Protein AF-A0A1B7KZ64-F1 (afdb_monomer_lite)

Organism: NCBI:txid1691903

Foldseek 3Di:
DDDDDDDDDDPPPPPPPPPPPPPDDPLVVLLVCLLQLNLVSLQCVLVCLVPDDPVSLVSSLVSLLLSLLVHVVSSLVSQVSLVVVCVVVHDDPRSVCRHLLNSLLDFDDQQAAFPVQRVVSLVSSLVSLVVVPPSSVVSNVNNVVNVVVQVVCVVVVNGHGHDDHDDND

Sequence (169 aa):
MRRFYIATVALLFSFGCNAMATVTLNIDSVISGVNKGDPKSLKDVPLLIDKISIEKSNDLRNVLAHSLIISTPETLDALNLIDKDISEKGHSFLRDKFGTDSICSYVIDSNEYDRESFLKFYSKARLNLEKTGEKGKPCLDLMDSSVEEIIYEEKQGKMKWGVEKYAFD

pLDDT: mean 88.53, std 17.02, range [39.41, 98.25]

Radius of gyration: 24.32 Å; chains: 1; bounding box: 78×28×84 Å

Structure (mmCIF, N/CA/C/O backbone):
data_AF-A0A1B7KZ64-F1
#
_entry.id   AF-A0A1B7KZ64-F1
#
loop_
_atom_site.group_PDB
_atom_site.id
_atom_site.type_symbol
_atom_site.label_atom_id
_atom_site.label_alt_id
_atom_site.label_comp_id
_atom_site.label_asym_id
_atom_site.label_entity_id
_atom_site.label_seq_id
_atom_site.pdbx_PDB_ins_code
_atom_site.Cartn_x
_atom_site.Cartn_y
_atom_site.Cartn_z
_atom_site.occupancy
_atom_site.B_iso_or_equiv
_atom_site.auth_seq_id
_atom_site.auth_comp_id
_atom_site.auth_asym_id
_atom_site.auth_atom_id
_atom_site.pdbx_PDB_model_num
ATOM 1 N N . MET A 1 1 ? 58.113 6.453 -65.492 1.00 46.16 1 MET A N 1
ATOM 2 C CA . MET A 1 1 ? 56.891 5.625 -65.379 1.00 46.16 1 MET A CA 1
ATOM 3 C C . MET A 1 1 ? 57.027 4.673 -64.199 1.00 46.16 1 MET A C 1
ATOM 5 O O . MET A 1 1 ? 57.832 3.757 -64.274 1.00 46.16 1 MET A O 1
ATOM 9 N N . ARG A 1 2 ? 56.276 4.890 -63.114 1.00 39.41 2 ARG A N 1
ATOM 10 C CA . ARG A 1 2 ? 55.957 3.865 -62.105 1.00 39.41 2 ARG A CA 1
ATOM 11 C C . ARG A 1 2 ? 54.741 4.355 -61.316 1.00 39.41 2 ARG A C 1
ATOM 13 O O . ARG A 1 2 ? 54.836 5.326 -60.578 1.00 39.41 2 ARG A O 1
ATOM 20 N N . ARG A 1 3 ? 53.585 3.742 -61.578 1.00 41.34 3 ARG A N 1
ATOM 21 C CA . ARG A 1 3 ? 52.333 3.954 -60.844 1.00 41.34 3 ARG A CA 1
ATOM 22 C C . ARG A 1 3 ? 52.347 3.019 -59.635 1.00 41.34 3 ARG A C 1
ATOM 24 O O . ARG A 1 3 ? 52.528 1.822 -59.827 1.00 41.34 3 ARG A O 1
ATOM 31 N N . PHE A 1 4 ? 52.132 3.547 -58.436 1.00 41.66 4 PHE A N 1
ATOM 32 C CA . PHE A 1 4 ? 51.753 2.752 -57.269 1.00 41.66 4 PHE A CA 1
ATOM 33 C C . PHE A 1 4 ? 50.373 3.226 -56.819 1.00 41.66 4 PHE A C 1
ATOM 35 O O . PHE A 1 4 ? 50.196 4.376 -56.425 1.00 41.66 4 PHE A O 1
ATOM 42 N N . TYR A 1 5 ? 49.389 2.343 -56.980 1.00 45.47 5 TYR A N 1
ATOM 43 C CA . TYR A 1 5 ? 48.024 2.515 -56.502 1.00 45.47 5 TYR A CA 1
ATOM 44 C C . TYR A 1 5 ? 48.006 2.237 -54.997 1.00 45.47 5 TYR A C 1
ATOM 46 O O . TYR A 1 5 ? 48.364 1.139 -54.576 1.00 45.47 5 TYR A O 1
ATOM 54 N N . ILE A 1 6 ? 47.594 3.217 -54.194 1.00 47.78 6 ILE A N 1
ATOM 55 C CA . ILE A 1 6 ? 47.275 3.007 -52.780 1.00 47.78 6 ILE A CA 1
ATOM 56 C C . ILE A 1 6 ? 45.779 2.700 -52.717 1.00 47.78 6 ILE A C 1
ATOM 58 O O . ILE A 1 6 ? 44.952 3.546 -53.046 1.00 47.78 6 ILE A O 1
ATOM 62 N N . ALA A 1 7 ? 45.452 1.459 -52.361 1.00 45.41 7 ALA A N 1
ATOM 63 C CA . ALA A 1 7 ? 44.088 1.005 -52.145 1.00 45.41 7 ALA A CA 1
ATOM 64 C C . ALA A 1 7 ? 43.546 1.602 -50.838 1.00 45.41 7 ALA A C 1
ATOM 66 O O . ALA A 1 7 ? 44.068 1.341 -49.755 1.00 45.41 7 ALA A O 1
ATOM 67 N N . THR A 1 8 ? 42.496 2.409 -50.941 1.00 47.81 8 THR A N 1
ATOM 68 C CA . THR A 1 8 ? 41.703 2.900 -49.814 1.00 47.81 8 THR A CA 1
ATOM 69 C C . THR A 1 8 ? 40.813 1.771 -49.293 1.00 47.81 8 THR A C 1
ATOM 71 O O . THR A 1 8 ? 39.845 1.378 -49.939 1.00 47.81 8 THR A O 1
ATOM 74 N N . VAL A 1 9 ? 41.139 1.238 -48.115 1.00 45.81 9 VAL A N 1
ATOM 75 C CA . VAL A 1 9 ? 40.267 0.322 -47.368 1.00 45.81 9 VAL A CA 1
ATOM 76 C C . VAL A 1 9 ? 39.217 1.162 -46.642 1.00 45.81 9 VAL A C 1
ATOM 78 O O . VAL A 1 9 ? 39.527 1.862 -45.681 1.00 45.81 9 VAL A O 1
ATOM 81 N N . ALA A 1 10 ? 37.974 1.122 -47.121 1.00 48.00 10 ALA A N 1
ATOM 82 C CA . ALA A 1 10 ? 36.837 1.715 -46.429 1.00 48.00 10 ALA A CA 1
ATOM 83 C C . ALA A 1 10 ? 36.388 0.780 -45.293 1.00 48.00 10 ALA A C 1
ATOM 85 O O . ALA A 1 10 ? 35.830 -0.289 -45.536 1.00 48.00 10 ALA A O 1
ATOM 86 N N . LEU A 1 11 ? 36.645 1.181 -44.046 1.00 45.78 11 LEU A N 1
ATOM 87 C CA . LEU A 1 11 ? 36.065 0.561 -42.854 1.00 45.78 11 LEU A CA 1
ATOM 88 C C . LEU A 1 11 ? 34.582 0.943 -42.772 1.00 45.78 11 LEU A C 1
ATOM 90 O O . LEU A 1 11 ? 34.230 2.040 -42.340 1.00 45.78 11 LEU A O 1
ATOM 94 N N . LEU A 1 12 ? 33.709 0.033 -43.200 1.00 44.88 12 LEU A N 1
ATOM 95 C CA . LEU A 1 12 ? 32.275 0.109 -42.938 1.00 44.88 12 LEU A CA 1
ATOM 96 C C . LEU A 1 12 ? 32.033 -0.223 -41.460 1.00 44.88 12 LEU A C 1
ATOM 98 O O . LEU A 1 12 ? 31.895 -1.385 -41.086 1.00 44.88 12 LEU A O 1
ATOM 102 N N . PHE A 1 13 ? 31.990 0.804 -40.611 1.00 47.50 13 PHE A N 1
ATOM 103 C CA . PHE A 1 13 ? 31.400 0.686 -39.280 1.00 47.50 13 PHE A CA 1
ATOM 104 C C . PHE A 1 13 ? 29.885 0.539 -39.440 1.00 47.50 13 PHE A C 1
ATOM 106 O O . PHE A 1 13 ? 29.151 1.518 -39.569 1.00 47.50 13 PHE A O 1
ATOM 113 N N . SER A 1 14 ? 29.408 -0.702 -39.458 1.00 44.12 14 SER A N 1
ATOM 114 C CA . SER A 1 14 ? 27.995 -1.005 -39.279 1.00 44.12 14 SER A CA 1
ATOM 115 C C . SER A 1 14 ? 27.603 -0.654 -37.843 1.00 44.12 14 SER A C 1
ATOM 117 O O . SER A 1 14 ? 27.819 -1.442 -36.922 1.00 44.12 14 SER A O 1
ATOM 119 N N . PHE A 1 15 ? 27.037 0.537 -37.645 1.00 46.38 15 PHE A N 1
ATOM 120 C CA . PHE A 1 15 ? 26.254 0.847 -36.453 1.00 46.38 15 PHE A CA 1
ATOM 121 C C . PHE A 1 15 ? 25.022 -0.061 -36.462 1.00 46.38 15 PHE A C 1
ATOM 123 O O . PHE A 1 15 ? 24.005 0.244 -37.083 1.00 46.38 15 PHE A O 1
ATOM 130 N N . GLY A 1 16 ? 25.133 -1.214 -35.805 1.00 45.75 16 GLY A N 1
ATOM 131 C CA . GLY A 1 16 ? 23.978 -2.015 -35.433 1.00 45.75 16 GLY A CA 1
ATOM 132 C C . GLY A 1 16 ? 23.129 -1.192 -34.473 1.00 45.75 16 GLY A C 1
ATOM 133 O O . GLY A 1 16 ? 23.438 -1.099 -33.287 1.00 45.75 16 GLY A O 1
ATOM 134 N N . CYS A 1 17 ? 22.089 -0.547 -34.996 1.00 44.41 17 CYS A N 1
ATOM 135 C CA . CYS A 1 17 ? 21.044 0.053 -34.187 1.00 44.41 17 CYS A CA 1
ATOM 136 C C . CYS A 1 17 ? 20.286 -1.102 -33.522 1.00 44.41 17 CYS A C 1
ATOM 138 O O . CYS A 1 17 ? 19.389 -1.694 -34.120 1.00 44.41 17 CYS A O 1
ATOM 140 N N . ASN A 1 18 ? 20.698 -1.480 -32.310 1.00 46.19 18 ASN A N 1
ATOM 141 C CA . ASN A 1 18 ? 19.879 -2.323 -31.452 1.00 46.19 18 ASN A CA 1
ATOM 142 C C . ASN A 1 18 ? 18.648 -1.494 -31.090 1.00 46.19 18 ASN A C 1
ATOM 144 O O . ASN A 1 18 ? 18.696 -0.666 -30.182 1.00 46.19 18 ASN A O 1
ATOM 148 N N . ALA A 1 19 ? 17.558 -1.682 -31.832 1.00 46.53 19 ALA A N 1
ATOM 149 C CA . ALA A 1 19 ? 16.252 -1.220 -31.406 1.00 46.53 19 ALA A CA 1
ATOM 150 C C . ALA A 1 19 ? 15.981 -1.859 -30.036 1.00 46.53 19 ALA A C 1
ATOM 152 O O . ALA A 1 19 ? 15.754 -3.066 -29.946 1.00 46.53 19 ALA A O 1
ATOM 153 N N . MET A 1 20 ? 16.065 -1.072 -28.959 1.00 48.97 20 MET A N 1
ATOM 154 C CA . MET A 1 20 ? 15.513 -1.486 -27.674 1.00 48.97 20 MET A CA 1
ATOM 155 C C . MET A 1 20 ? 14.035 -1.749 -27.920 1.00 48.97 20 MET A C 1
ATOM 157 O O . MET A 1 20 ? 13.284 -0.823 -28.225 1.00 48.97 20 MET A O 1
ATOM 161 N N . ALA A 1 21 ? 13.623 -3.011 -27.832 1.00 47.06 21 ALA A N 1
ATOM 162 C CA . ALA A 1 21 ? 12.215 -3.345 -27.785 1.00 47.06 21 ALA A CA 1
ATOM 163 C C . ALA A 1 21 ? 11.608 -2.583 -26.601 1.00 47.06 21 ALA A C 1
ATOM 165 O O . ALA A 1 21 ? 11.914 -2.863 -25.442 1.00 47.06 21 ALA A O 1
ATOM 166 N N . THR A 1 22 ? 10.791 -1.576 -26.890 1.00 54.16 22 THR A N 1
ATOM 167 C CA . THR A 1 22 ? 9.979 -0.900 -25.884 1.00 54.16 22 THR A CA 1
ATOM 168 C C . THR A 1 22 ? 8.975 -1.915 -25.362 1.00 54.16 22 THR A C 1
ATOM 170 O O . THR A 1 22 ? 7.987 -2.222 -26.033 1.00 54.16 22 THR A O 1
ATOM 173 N N . VAL A 1 23 ? 9.250 -2.482 -24.186 1.00 59.53 23 VAL A N 1
ATOM 174 C CA . VAL A 1 23 ? 8.297 -3.336 -23.475 1.00 59.53 23 VAL A CA 1
ATOM 175 C C . VAL A 1 23 ? 7.079 -2.472 -23.168 1.00 59.53 23 VAL A C 1
ATOM 177 O O . VAL A 1 23 ? 7.138 -1.565 -22.343 1.00 59.53 23 VAL A O 1
ATOM 180 N N . THR A 1 24 ? 5.987 -2.711 -23.891 1.00 77.75 24 THR A N 1
ATOM 181 C CA . THR A 1 24 ? 4.711 -2.054 -23.610 1.00 77.75 24 THR A CA 1
ATOM 182 C C . THR A 1 24 ? 4.035 -2.859 -22.514 1.00 77.75 24 THR A C 1
ATOM 184 O O . THR A 1 24 ? 3.632 -4.000 -22.739 1.00 77.75 24 THR A O 1
ATOM 187 N N . LEU A 1 25 ? 3.972 -2.295 -21.311 1.00 86.31 25 LEU A N 1
ATOM 188 C CA . LEU A 1 25 ? 3.297 -2.927 -20.186 1.00 86.31 25 LEU A CA 1
ATOM 189 C C . LEU A 1 25 ? 1.782 -2.850 -20.385 1.00 86.31 25 LEU A C 1
ATOM 191 O O . LEU A 1 25 ? 1.237 -1.794 -20.706 1.00 86.31 25 LEU A O 1
ATOM 195 N N . ASN A 1 26 ? 1.096 -3.969 -20.164 1.00 93.31 26 ASN A N 1
ATOM 196 C CA . ASN A 1 26 ? -0.355 -3.966 -20.045 1.00 93.31 26 ASN A CA 1
ATOM 197 C C . ASN A 1 26 ? -0.717 -3.479 -18.633 1.00 93.31 26 ASN A C 1
ATOM 199 O O . ASN A 1 26 ? -0.559 -4.223 -17.666 1.00 93.31 26 ASN A O 1
ATOM 203 N N . ILE A 1 27 ? -1.186 -2.234 -18.530 1.00 94.31 27 ILE A N 1
ATOM 204 C CA . ILE A 1 27 ? -1.479 -1.569 -17.251 1.00 94.31 27 ILE A CA 1
ATOM 205 C C . ILE A 1 27 ? -2.513 -2.352 -16.432 1.00 94.31 27 ILE A C 1
ATOM 207 O O . ILE A 1 27 ? -2.318 -2.526 -15.233 1.00 94.31 27 ILE A O 1
ATOM 211 N N . ASP A 1 28 ? -3.563 -2.887 -17.061 1.00 95.75 28 ASP A N 1
ATOM 212 C CA . ASP A 1 28 ? -4.590 -3.665 -16.356 1.00 95.75 28 ASP A CA 1
ATOM 213 C C . ASP A 1 28 ? -4.016 -4.962 -15.774 1.00 95.75 28 ASP A C 1
ATOM 215 O O . ASP A 1 28 ? -4.347 -5.357 -14.655 1.00 95.75 28 ASP A O 1
ATOM 219 N N . SER A 1 29 ? -3.101 -5.604 -16.506 1.00 96.44 29 SER A N 1
ATOM 220 C CA . SER A 1 29 ? -2.384 -6.775 -16.002 1.00 96.44 29 SER A CA 1
ATOM 221 C C . SER A 1 29 ? -1.478 -6.425 -14.825 1.00 96.44 29 SER A C 1
ATOM 223 O O . SER A 1 29 ? -1.406 -7.212 -13.884 1.00 96.44 29 SER A O 1
ATOM 225 N N . VAL A 1 30 ? -0.796 -5.274 -14.866 1.00 97.12 30 VAL A N 1
ATOM 226 C CA . VAL A 1 30 ? 0.059 -4.823 -13.757 1.00 97.12 30 VAL A CA 1
ATOM 227 C C . VAL A 1 30 ? -0.792 -4.520 -12.526 1.00 97.12 30 VAL A C 1
ATOM 229 O O . VAL A 1 30 ? -0.496 -5.047 -11.462 1.00 97.12 30 VAL A O 1
ATOM 232 N N . ILE A 1 31 ? -1.888 -3.766 -12.664 1.00 97.38 31 ILE A N 1
ATOM 233 C CA . ILE A 1 31 ? -2.815 -3.468 -11.556 1.00 97.38 31 ILE A CA 1
ATOM 234 C C . ILE A 1 31 ? -3.358 -4.766 -10.946 1.00 97.38 31 ILE A C 1
ATOM 236 O O . ILE A 1 31 ? -3.301 -4.948 -9.731 1.00 97.38 31 ILE A O 1
ATOM 240 N N . SER A 1 32 ? -3.825 -5.706 -11.775 1.00 97.06 32 SER A N 1
ATOM 241 C CA . SER A 1 32 ? -4.320 -6.999 -11.285 1.00 97.06 32 SER A CA 1
ATOM 242 C C . SER A 1 32 ? -3.236 -7.810 -10.569 1.00 97.06 32 SER A C 1
ATOM 244 O O . SER A 1 32 ? -3.527 -8.478 -9.578 1.00 97.06 32 SER A O 1
ATOM 246 N N . GLY A 1 33 ? -1.995 -7.762 -11.058 1.00 97.69 33 GLY A N 1
ATOM 247 C CA . GLY A 1 33 ? -0.859 -8.434 -10.437 1.00 97.69 33 GLY A CA 1
ATOM 248 C C . GLY A 1 33 ? -0.458 -7.805 -9.104 1.00 97.69 33 GLY A C 1
ATOM 249 O O . GLY A 1 33 ? -0.284 -8.529 -8.128 1.00 97.69 33 GLY A O 1
ATOM 250 N N . VAL A 1 34 ? -0.395 -6.473 -9.023 1.00 97.69 34 VAL A N 1
ATOM 251 C CA . VAL A 1 34 ? -0.126 -5.739 -7.774 1.00 97.69 34 VAL A CA 1
ATOM 252 C C . VAL A 1 34 ? -1.196 -6.047 -6.727 1.00 97.69 34 VAL A C 1
ATOM 254 O O . VAL A 1 34 ? -0.853 -6.357 -5.590 1.00 97.69 34 VAL A O 1
ATOM 257 N N . ASN A 1 35 ? -2.473 -6.087 -7.123 1.00 96.31 35 ASN A N 1
ATOM 258 C CA . ASN A 1 35 ? -3.568 -6.458 -6.222 1.00 96.31 35 ASN A CA 1
ATOM 259 C C . ASN A 1 35 ? -3.444 -7.882 -5.657 1.00 96.31 35 ASN A C 1
ATOM 261 O O . ASN A 1 35 ? -4.025 -8.182 -4.626 1.00 96.31 35 ASN A O 1
ATOM 265 N N . LYS A 1 36 ? -2.706 -8.765 -6.336 1.00 96.62 36 LYS A N 1
ATOM 266 C CA . LYS A 1 36 ? -2.422 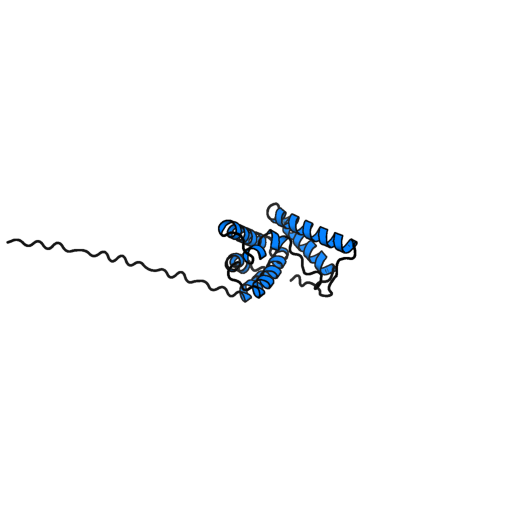-10.142 -5.898 1.00 96.62 36 LYS A CA 1
ATOM 267 C C . LYS A 1 36 ? -1.052 -10.283 -5.235 1.00 96.62 36 LYS A C 1
ATOM 269 O O . LYS A 1 36 ? -0.643 -11.400 -4.928 1.00 96.62 36 LYS A O 1
ATOM 274 N N . GLY A 1 37 ? -0.317 -9.182 -5.071 1.00 96.06 37 GLY A N 1
ATOM 275 C CA . GLY A 1 37 ? 1.022 -9.200 -4.496 1.00 96.06 37 GLY A CA 1
ATOM 276 C C . GLY A 1 37 ? 2.084 -9.821 -5.408 1.00 96.06 37 GLY A C 1
ATOM 277 O O . GLY A 1 37 ? 3.112 -10.286 -4.928 1.00 96.06 37 GLY A O 1
ATOM 278 N N . ASP A 1 38 ? 1.861 -9.867 -6.726 1.00 97.69 38 ASP A N 1
ATOM 279 C CA . ASP A 1 38 ? 2.813 -10.472 -7.662 1.00 97.69 38 ASP A CA 1
ATOM 280 C C . ASP A 1 38 ? 4.142 -9.683 -7.689 1.00 97.69 38 ASP A C 1
ATOM 282 O O . ASP A 1 38 ? 4.163 -8.523 -8.124 1.00 97.69 38 ASP A O 1
ATOM 286 N N . PRO A 1 39 ? 5.283 -10.295 -7.305 1.00 96.81 39 PRO A N 1
ATOM 287 C CA . PRO A 1 39 ? 6.561 -9.588 -7.215 1.00 96.81 39 PRO A CA 1
ATOM 288 C C . PRO A 1 39 ? 7.055 -9.022 -8.547 1.00 96.81 39 PRO A C 1
ATOM 290 O O . PRO A 1 39 ? 7.839 -8.073 -8.564 1.00 96.81 39 PRO A O 1
ATOM 293 N N . LYS A 1 40 ? 6.649 -9.615 -9.677 1.00 96.44 40 LYS A N 1
ATOM 294 C CA . LYS A 1 40 ? 7.019 -9.107 -11.000 1.00 96.44 40 LYS A CA 1
ATOM 295 C C . LYS A 1 40 ? 6.236 -7.836 -11.321 1.00 96.44 40 LYS A C 1
ATOM 297 O O . LYS A 1 40 ? 6.845 -6.839 -11.689 1.00 96.44 40 LYS A O 1
ATOM 302 N N . SER A 1 41 ? 4.928 -7.851 -11.099 1.00 97.81 41 SER A N 1
ATOM 303 C CA . SER A 1 41 ? 4.057 -6.693 -11.309 1.00 97.81 41 SER A CA 1
ATOM 304 C C . SER A 1 41 ? 4.437 -5.522 -10.399 1.00 97.81 41 SER A C 1
ATOM 306 O O . SER A 1 41 ? 4.472 -4.387 -10.861 1.00 97.81 41 SER A O 1
ATOM 308 N N . LEU A 1 42 ? 4.827 -5.785 -9.144 1.00 98.12 42 LEU A N 1
ATOM 309 C CA . LEU A 1 42 ? 5.355 -4.758 -8.231 1.00 98.12 42 LEU A CA 1
ATOM 310 C C . LEU A 1 42 ? 6.633 -4.086 -8.763 1.00 98.12 42 LEU A C 1
ATOM 312 O O . LEU A 1 42 ? 6.791 -2.874 -8.640 1.00 98.12 42 LEU A O 1
ATOM 316 N N . LYS A 1 43 ? 7.522 -4.841 -9.422 1.00 96.88 43 LYS A N 1
ATOM 317 C CA . LYS A 1 43 ? 8.735 -4.293 -10.061 1.00 96.88 43 LYS A CA 1
ATOM 318 C C . LYS A 1 43 ? 8.450 -3.481 -11.322 1.00 96.88 43 LYS A C 1
ATOM 320 O O . LYS A 1 43 ? 9.294 -2.679 -11.713 1.00 96.88 43 LYS A O 1
ATOM 325 N N . ASP A 1 44 ? 7.290 -3.676 -11.939 1.00 96.56 44 ASP A N 1
ATOM 326 C CA . ASP A 1 44 ? 6.868 -2.921 -13.117 1.00 96.56 44 ASP A CA 1
ATOM 327 C C . ASP A 1 44 ? 6.241 -1.562 -12.740 1.00 96.56 44 ASP A C 1
ATOM 329 O O . ASP A 1 44 ? 6.226 -0.653 -13.569 1.00 96.56 44 ASP A O 1
ATOM 333 N N . VAL A 1 45 ? 5.782 -1.371 -11.492 1.00 96.81 45 VAL A N 1
ATOM 334 C CA . VAL A 1 45 ? 5.137 -0.123 -11.024 1.00 96.81 45 VAL A CA 1
ATOM 335 C C . VAL A 1 45 ? 5.981 1.135 -11.281 1.00 96.81 45 VAL A C 1
ATOM 337 O O . VAL A 1 45 ? 5.435 2.078 -11.861 1.00 96.81 45 VAL A O 1
ATOM 340 N N . PRO A 1 46 ? 7.292 1.186 -10.955 1.00 95.94 46 PRO A N 1
ATOM 341 C CA . PRO A 1 46 ? 8.109 2.378 -11.204 1.00 95.94 46 PRO A CA 1
ATOM 342 C C . PRO A 1 46 ? 8.168 2.790 -12.685 1.00 95.94 46 PRO A C 1
ATOM 344 O O . PRO A 1 46 ? 8.452 3.942 -12.997 1.00 95.94 46 PRO A O 1
ATOM 347 N N . LEU A 1 47 ? 7.879 1.878 -13.622 1.00 94.50 47 LEU A N 1
ATOM 348 C CA . LEU A 1 47 ? 7.868 2.172 -15.059 1.00 94.50 47 LEU A CA 1
ATOM 349 C C . LEU A 1 47 ? 6.591 2.894 -15.518 1.00 94.50 47 LEU A C 1
ATOM 351 O O . LEU A 1 47 ? 6.551 3.373 -16.657 1.00 94.50 47 LEU A O 1
ATOM 355 N N . LEU A 1 48 ? 5.563 2.952 -14.663 1.00 94.19 48 LEU A N 1
ATOM 356 C CA . LEU A 1 48 ? 4.225 3.463 -14.976 1.00 94.19 48 LEU A CA 1
ATOM 357 C C . LEU A 1 48 ? 3.920 4.837 -14.366 1.00 94.19 48 LEU A C 1
ATOM 359 O O . LEU A 1 48 ? 3.009 5.508 -14.852 1.00 94.19 48 LEU A O 1
ATOM 363 N N . ILE A 1 49 ? 4.658 5.264 -13.336 1.00 92.88 49 ILE A N 1
ATOM 364 C CA . ILE A 1 49 ? 4.306 6.415 -12.479 1.00 92.88 49 ILE A CA 1
ATOM 365 C C . ILE A 1 49 ? 4.216 7.770 -13.206 1.00 92.88 49 ILE A C 1
ATOM 367 O O . ILE A 1 49 ? 3.671 8.725 -12.661 1.00 92.88 49 ILE A O 1
ATOM 371 N N . ASP A 1 50 ? 4.723 7.868 -14.437 1.00 91.00 50 ASP A N 1
ATOM 372 C CA . ASP A 1 50 ? 4.672 9.057 -15.296 1.00 91.00 50 ASP A CA 1
ATOM 373 C C . ASP A 1 50 ? 3.921 8.843 -16.628 1.00 91.00 50 ASP A C 1
ATOM 375 O O . ASP A 1 50 ? 3.784 9.779 -17.416 1.00 91.00 50 ASP A O 1
ATOM 379 N N . LYS A 1 51 ? 3.423 7.627 -16.888 1.00 89.06 51 LYS A N 1
ATOM 380 C CA . LYS A 1 51 ? 2.841 7.200 -18.181 1.00 89.06 51 LYS A CA 1
ATOM 381 C C . LYS A 1 51 ? 1.423 6.645 -18.068 1.00 89.06 51 LYS A C 1
ATOM 383 O O . LYS A 1 51 ? 0.853 6.204 -19.065 1.00 89.06 51 LYS A O 1
ATOM 388 N N . ILE A 1 52 ? 0.861 6.635 -16.866 1.00 92.50 52 ILE A N 1
ATOM 389 C CA . ILE A 1 52 ? -0.469 6.104 -16.579 1.00 92.50 52 ILE A CA 1
ATOM 390 C C . ILE A 1 52 ? -1.541 7.201 -16.667 1.00 92.50 52 ILE A C 1
ATOM 392 O O . ILE A 1 52 ? -1.295 8.361 -16.331 1.00 92.50 52 ILE A O 1
ATOM 396 N N . SER A 1 53 ? -2.747 6.849 -17.126 1.00 92.31 53 SER A N 1
ATOM 397 C CA . SER A 1 53 ? -3.885 7.778 -17.115 1.00 92.31 53 SER A CA 1
ATOM 398 C C . SER A 1 53 ? -4.313 8.100 -15.679 1.00 92.31 53 SER A C 1
ATOM 400 O O . SER A 1 53 ? -4.060 7.328 -14.756 1.00 92.31 53 SER A O 1
ATOM 402 N N . ILE A 1 54 ? -5.001 9.227 -15.472 1.00 90.31 54 ILE A N 1
ATOM 403 C CA . ILE A 1 54 ? -5.452 9.636 -14.131 1.00 90.31 54 ILE A CA 1
ATOM 404 C C . ILE A 1 54 ? -6.366 8.577 -13.499 1.00 90.31 54 ILE A C 1
ATOM 406 O O . ILE A 1 54 ? -6.189 8.252 -12.328 1.00 90.31 54 ILE A O 1
ATOM 410 N N . GLU A 1 55 ? -7.304 8.023 -14.265 1.00 91.31 55 GLU A N 1
ATOM 411 C CA . GLU A 1 55 ? -8.204 6.962 -13.798 1.00 91.31 55 GLU A CA 1
ATOM 412 C C . GLU A 1 55 ? -7.407 5.746 -13.309 1.00 91.31 55 GLU A C 1
ATOM 414 O O . GLU A 1 55 ? -7.462 5.397 -12.132 1.00 91.31 55 GLU A O 1
ATOM 419 N N . LYS A 1 56 ? -6.538 5.203 -14.169 1.00 94.94 56 LYS A N 1
ATOM 420 C CA . LYS A 1 56 ? -5.710 4.039 -13.837 1.00 94.94 56 LYS A CA 1
ATOM 421 C C . LYS A 1 56 ? -4.678 4.329 -12.747 1.00 94.94 56 LYS A C 1
ATOM 423 O O . LYS A 1 56 ? -4.263 3.411 -12.050 1.00 94.94 56 LYS A O 1
ATOM 428 N N . SER A 1 57 ? -4.284 5.592 -12.557 1.00 94.19 57 SER A N 1
ATOM 429 C CA . SER A 1 57 ? -3.395 5.988 -11.460 1.00 94.19 57 SER A CA 1
ATOM 430 C C . SER A 1 57 ? -4.043 5.787 -10.092 1.00 94.19 57 SER A C 1
ATOM 432 O O . SER A 1 57 ? -3.358 5.401 -9.151 1.00 94.19 57 SER A O 1
ATOM 434 N N . ASN A 1 58 ? -5.356 6.019 -9.979 1.00 92.19 58 ASN A N 1
ATOM 435 C CA . ASN A 1 58 ? -6.077 5.816 -8.725 1.00 92.19 58 ASN A CA 1
ATOM 436 C C . ASN A 1 58 ? -6.240 4.322 -8.434 1.00 92.19 58 ASN A C 1
ATOM 438 O O . ASN A 1 58 ? -5.960 3.905 -7.313 1.00 92.19 58 ASN A O 1
ATOM 442 N N . ASP A 1 59 ? -6.597 3.528 -9.449 1.00 94.38 59 ASP A N 1
ATOM 443 C CA . ASP A 1 59 ? -6.665 2.068 -9.332 1.00 94.38 59 ASP A CA 1
ATOM 444 C C . ASP A 1 59 ? -5.320 1.508 -8.863 1.00 94.38 59 ASP A C 1
ATOM 446 O O . ASP A 1 59 ? -5.257 0.793 -7.866 1.00 94.38 59 ASP A O 1
ATOM 45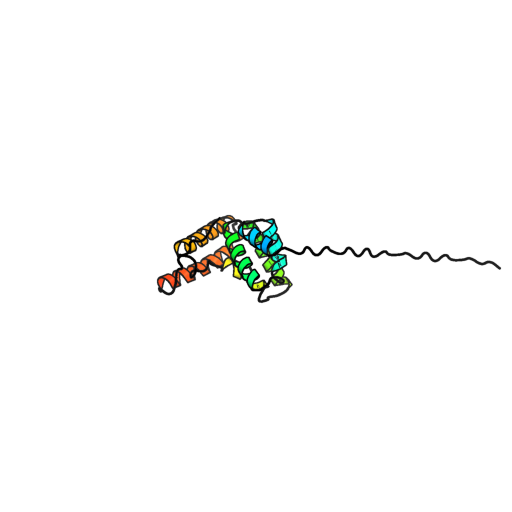0 N N . LEU A 1 60 ? -4.229 1.899 -9.537 1.00 96.25 60 LEU A N 1
ATOM 451 C CA . LEU A 1 60 ? -2.879 1.459 -9.198 1.00 96.25 60 LEU A CA 1
ATOM 452 C C . LEU A 1 60 ? -2.479 1.869 -7.776 1.00 96.25 60 LEU A C 1
ATOM 454 O O . LEU A 1 60 ? -1.910 1.059 -7.052 1.00 96.25 60 LEU A O 1
ATOM 458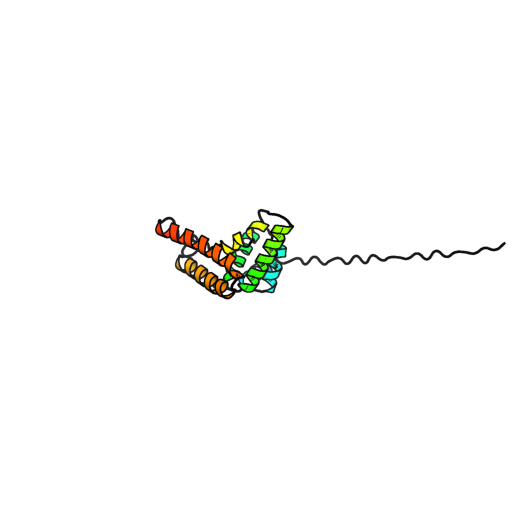 N N . ARG A 1 61 ? -2.793 3.101 -7.357 1.00 95.38 61 ARG A N 1
ATOM 459 C CA . ARG A 1 61 ? -2.501 3.580 -6.000 1.00 95.38 61 ARG A CA 1
ATOM 460 C C . ARG A 1 61 ? -3.223 2.742 -4.945 1.00 95.38 61 ARG A C 1
ATOM 462 O O . ARG A 1 61 ? -2.600 2.331 -3.972 1.00 95.38 61 ARG A O 1
ATOM 469 N N . ASN A 1 62 ? -4.510 2.464 -5.150 1.00 92.75 62 ASN A N 1
ATOM 470 C CA . ASN A 1 62 ? -5.315 1.695 -4.204 1.00 92.75 62 ASN A CA 1
ATOM 471 C C . ASN A 1 62 ? -4.798 0.253 -4.073 1.00 92.75 62 ASN A C 1
ATOM 473 O O . ASN A 1 62 ? -4.633 -0.239 -2.958 1.00 92.75 62 ASN A O 1
ATOM 477 N N . VAL A 1 63 ? -4.478 -0.410 -5.192 1.00 95.50 63 VAL A N 1
ATOM 478 C CA . VAL A 1 63 ? -3.939 -1.782 -5.145 1.00 95.50 63 VAL A CA 1
ATOM 479 C C . VAL A 1 63 ? -2.502 -1.833 -4.619 1.00 95.50 63 VAL A C 1
ATOM 481 O O . VAL A 1 63 ? -2.119 -2.827 -4.013 1.00 95.50 63 VAL A O 1
ATOM 484 N N . LEU A 1 64 ? -1.707 -0.772 -4.798 1.00 96.81 64 LEU A N 1
ATOM 485 C CA . LEU A 1 64 ? -0.360 -0.666 -4.223 1.00 96.81 64 LEU A CA 1
ATOM 486 C C . LEU A 1 64 ? -0.408 -0.447 -2.702 1.00 96.81 64 LEU A C 1
ATOM 488 O O . LEU A 1 64 ? 0.411 -0.991 -1.968 1.00 96.81 64 LEU A O 1
ATOM 492 N N . ALA A 1 65 ? -1.399 0.293 -2.202 1.00 95.12 65 ALA A N 1
ATOM 493 C CA . ALA A 1 65 ? -1.652 0.361 -0.767 1.00 95.12 65 ALA A CA 1
ATOM 494 C C . ALA A 1 65 ? -2.139 -0.992 -0.216 1.00 95.12 65 ALA A C 1
ATOM 496 O O . ALA A 1 65 ? -1.677 -1.422 0.839 1.00 95.12 65 ALA A O 1
ATOM 497 N N . HIS A 1 66 ? -3.001 -1.717 -0.945 1.00 95.12 66 HIS A N 1
ATOM 498 C CA . HIS A 1 66 ? -3.371 -3.102 -0.602 1.00 95.12 66 HIS A CA 1
ATOM 499 C C . HIS A 1 66 ? -2.155 -4.031 -0.573 1.00 95.12 66 HIS A C 1
ATOM 501 O O . HIS A 1 66 ? -2.012 -4.857 0.327 1.00 95.12 66 HIS A O 1
ATOM 507 N N . SER A 1 67 ? -1.207 -3.876 -1.499 1.00 96.56 67 SER A N 1
ATOM 508 C CA . SER A 1 67 ? -0.029 -4.743 -1.531 1.00 96.56 67 SER A CA 1
ATOM 509 C C . SER A 1 67 ? 0.866 -4.594 -0.291 1.00 96.56 67 SER A C 1
ATOM 511 O O . SER A 1 67 ? 1.575 -5.544 0.049 1.00 96.56 67 SER A O 1
ATOM 513 N N . LEU A 1 68 ? 0.757 -3.497 0.477 1.00 94.12 68 LEU A N 1
ATOM 514 C CA . LEU A 1 68 ? 1.389 -3.378 1.799 1.00 94.12 68 LEU A CA 1
ATOM 515 C C . LEU A 1 68 ? 0.908 -4.441 2.794 1.00 94.12 68 LEU A C 1
ATOM 517 O O . LEU A 1 68 ? 1.664 -4.776 3.704 1.00 94.12 68 LEU A O 1
ATOM 521 N N . ILE A 1 69 ? -0.305 -4.990 2.652 1.00 94.31 69 ILE A N 1
ATOM 522 C CA . ILE A 1 69 ? -0.821 -6.027 3.561 1.00 94.31 69 ILE A CA 1
ATOM 523 C C . ILE A 1 69 ? -0.575 -7.456 3.072 1.00 94.31 69 ILE A C 1
ATOM 525 O O . ILE A 1 69 ? -0.518 -8.358 3.908 1.00 94.31 69 ILE A O 1
ATOM 529 N N . ILE A 1 70 ? -0.394 -7.681 1.769 1.00 95.06 70 ILE A N 1
ATOM 530 C CA . ILE A 1 70 ? -0.211 -9.031 1.198 1.00 95.06 70 ILE A CA 1
ATOM 531 C C . ILE A 1 70 ? 1.221 -9.323 0.723 1.00 95.06 70 ILE A C 1
ATOM 533 O O . ILE A 1 70 ? 1.619 -10.484 0.658 1.00 95.06 70 ILE A O 1
ATOM 537 N N . SER A 1 71 ? 2.025 -8.305 0.405 1.00 96.75 71 SER A N 1
ATOM 538 C CA . SER A 1 71 ? 3.407 -8.442 -0.096 1.00 96.75 71 SER A CA 1
ATOM 539 C C . SER A 1 71 ? 4.260 -7.241 0.311 1.00 96.75 71 SER A C 1
ATOM 541 O O . SER A 1 71 ? 4.791 -6.491 -0.512 1.00 96.75 71 SER A O 1
ATOM 543 N N . THR A 1 72 ? 4.344 -7.017 1.623 1.00 96.88 72 THR A N 1
ATOM 544 C CA . THR A 1 72 ? 4.966 -5.831 2.224 1.00 96.88 72 THR A CA 1
ATOM 545 C C . THR A 1 72 ? 6.423 -5.621 1.808 1.00 96.88 72 THR A C 1
ATOM 547 O O . THR A 1 72 ? 6.740 -4.510 1.386 1.00 96.88 72 THR A O 1
ATOM 550 N N . PRO A 1 73 ? 7.333 -6.617 1.885 1.00 97.38 73 PRO A N 1
ATOM 551 C CA . PRO A 1 73 ? 8.740 -6.382 1.563 1.00 97.38 73 PRO A CA 1
ATOM 552 C C . PRO A 1 73 ? 8.952 -5.917 0.120 1.00 97.38 73 PRO A C 1
ATOM 554 O O . PRO A 1 73 ? 9.694 -4.957 -0.097 1.00 97.38 73 PRO A O 1
ATOM 557 N N . GLU A 1 74 ? 8.277 -6.561 -0.832 1.00 98.12 74 GLU A N 1
ATOM 558 C CA . GLU A 1 74 ? 8.327 -6.255 -2.262 1.00 98.12 74 GLU A CA 1
ATOM 559 C C . GLU A 1 74 ? 7.670 -4.910 -2.570 1.00 98.12 74 GLU A C 1
ATOM 561 O O . GLU A 1 74 ? 8.173 -4.153 -3.399 1.00 98.12 74 GLU A O 1
ATOM 566 N N . THR A 1 75 ? 6.582 -4.580 -1.872 1.00 98.19 75 THR A N 1
ATOM 567 C CA . THR A 1 75 ? 5.939 -3.266 -1.987 1.00 98.19 75 THR A CA 1
ATOM 568 C C . THR A 1 75 ? 6.889 -2.165 -1.530 1.00 98.19 75 THR A C 1
ATOM 570 O O . THR A 1 75 ? 7.103 -1.208 -2.265 1.00 98.19 75 THR A O 1
ATOM 573 N N . LEU A 1 76 ? 7.544 -2.324 -0.375 1.00 98.25 76 LEU A N 1
ATOM 574 C CA . LEU A 1 76 ? 8.544 -1.364 0.107 1.00 98.25 76 LEU A CA 1
ATOM 575 C C . LEU A 1 76 ? 9.733 -1.225 -0.861 1.00 98.25 76 LEU A C 1
ATOM 577 O O . LEU A 1 76 ? 10.281 -0.136 -1.002 1.00 98.25 76 LEU A O 1
ATOM 581 N N . ASP A 1 77 ? 10.140 -2.299 -1.548 1.00 97.88 77 ASP A N 1
ATOM 582 C CA . ASP A 1 77 ? 11.165 -2.201 -2.599 1.00 97.88 77 ASP A CA 1
ATOM 583 C C . ASP A 1 77 ? 10.690 -1.372 -3.795 1.00 97.88 77 ASP A C 1
ATOM 585 O O . ASP A 1 77 ? 11.450 -0.544 -4.299 1.00 97.88 77 ASP A O 1
ATOM 589 N N . ALA A 1 78 ? 9.442 -1.557 -4.230 1.00 98.12 78 ALA A N 1
ATOM 590 C CA . ALA A 1 78 ? 8.858 -0.753 -5.298 1.00 98.12 78 ALA A CA 1
ATOM 591 C C . ALA A 1 78 ? 8.782 0.732 -4.907 1.00 98.12 78 ALA A C 1
ATOM 593 O O . ALA A 1 78 ? 9.196 1.582 -5.694 1.00 98.12 78 ALA A O 1
ATOM 594 N N . LEU A 1 79 ? 8.342 1.042 -3.682 1.00 97.94 79 LEU A N 1
ATOM 595 C CA . LEU A 1 79 ? 8.268 2.417 -3.172 1.00 97.94 79 LEU A CA 1
ATOM 596 C C . LEU A 1 79 ? 9.642 3.097 -3.132 1.00 97.94 79 LEU A C 1
ATOM 598 O O . LEU A 1 79 ? 9.787 4.208 -3.629 1.00 97.94 79 LEU A O 1
ATOM 602 N N . ASN A 1 80 ? 10.684 2.399 -2.672 1.00 97.62 80 ASN A N 1
ATOM 603 C CA . ASN A 1 80 ? 12.051 2.935 -2.683 1.00 97.62 80 ASN A CA 1
ATOM 604 C C . ASN A 1 80 ? 12.541 3.287 -4.099 1.00 97.62 80 ASN A C 1
ATOM 606 O O . ASN A 1 80 ? 13.264 4.268 -4.288 1.00 97.62 80 ASN A O 1
ATOM 610 N N . LEU A 1 81 ? 12.176 2.486 -5.106 1.00 97.69 81 LEU A N 1
ATOM 611 C CA . LEU A 1 81 ? 12.513 2.777 -6.503 1.00 97.69 81 LEU A CA 1
ATOM 612 C C . LEU A 1 81 ? 11.732 3.983 -7.037 1.00 97.69 81 LEU A C 1
ATOM 614 O O . LEU A 1 81 ? 12.292 4.772 -7.796 1.00 97.69 81 LEU A O 1
ATOM 618 N N . ILE A 1 82 ? 10.470 4.133 -6.635 1.00 97.75 82 ILE A N 1
ATOM 619 C CA . ILE A 1 82 ? 9.621 5.270 -7.007 1.00 97.75 82 ILE A CA 1
ATOM 620 C C . ILE A 1 82 ? 10.148 6.564 -6.386 1.00 97.75 82 ILE A C 1
ATOM 622 O O . ILE A 1 82 ? 10.337 7.539 -7.107 1.00 97.75 82 ILE A O 1
ATOM 626 N N . ASP A 1 83 ? 10.461 6.567 -5.091 1.00 97.69 83 ASP A N 1
ATOM 627 C CA . ASP A 1 83 ? 11.012 7.739 -4.401 1.00 97.69 83 ASP A CA 1
ATOM 628 C C . ASP A 1 83 ? 12.349 8.170 -5.004 1.00 97.69 83 ASP A C 1
ATOM 630 O O . ASP A 1 83 ? 12.614 9.362 -5.182 1.00 97.69 83 ASP A O 1
ATOM 634 N N . LYS A 1 84 ? 13.185 7.198 -5.385 1.00 97.44 84 LYS A N 1
ATOM 635 C CA . LYS A 1 84 ? 14.414 7.470 -6.129 1.00 97.44 84 LYS A CA 1
ATOM 636 C C . LYS A 1 84 ? 14.115 8.142 -7.472 1.00 97.44 84 LYS A C 1
ATOM 638 O O . LYS A 1 84 ? 14.751 9.142 -7.795 1.00 97.44 84 LYS A O 1
ATOM 643 N N . ASP A 1 85 ? 13.148 7.633 -8.233 1.00 96.06 85 ASP A N 1
ATOM 644 C CA . ASP A 1 85 ? 12.756 8.219 -9.521 1.00 96.06 85 ASP A CA 1
ATOM 645 C C . ASP A 1 85 ? 12.198 9.644 -9.361 1.00 96.06 85 ASP A C 1
ATOM 647 O O . ASP A 1 85 ? 12.541 10.532 -10.142 1.00 96.06 85 ASP A O 1
ATOM 651 N N . ILE A 1 86 ? 11.402 9.894 -8.314 1.00 96.81 86 ILE A N 1
ATOM 652 C CA . ILE A 1 86 ? 10.912 11.231 -7.938 1.00 96.81 86 ILE A CA 1
ATOM 653 C C . ILE A 1 86 ? 12.082 12.154 -7.599 1.00 96.81 86 ILE A C 1
ATOM 655 O O . ILE A 1 86 ? 12.123 13.288 -8.074 1.00 96.81 86 ILE A O 1
ATOM 659 N N . SER A 1 87 ? 13.053 11.681 -6.817 1.00 97.19 87 SER A N 1
ATOM 660 C CA . SER A 1 87 ? 14.236 12.463 -6.451 1.00 97.19 87 SER A CA 1
ATOM 661 C C . SER A 1 87 ? 15.083 12.837 -7.673 1.00 97.19 87 SER A C 1
ATOM 663 O O . SER A 1 87 ? 15.564 13.966 -7.763 1.00 97.19 87 SER A O 1
ATOM 665 N N . GLU A 1 88 ? 15.233 11.922 -8.633 1.00 96.50 88 GLU A N 1
ATOM 666 C CA . GLU A 1 88 ? 16.049 12.125 -9.835 1.00 96.50 88 GLU A CA 1
ATOM 667 C C . GLU A 1 88 ? 15.343 12.970 -10.907 1.00 96.50 88 GLU A C 1
ATOM 669 O O . GLU A 1 88 ? 15.972 13.817 -11.545 1.00 96.50 88 GLU A O 1
ATOM 674 N N . LYS A 1 89 ? 14.040 12.755 -11.123 1.00 95.12 89 LYS A N 1
ATOM 675 C CA . LYS A 1 89 ? 13.257 13.412 -12.189 1.00 95.12 89 LYS A CA 1
ATOM 676 C C . LYS A 1 89 ? 12.425 14.602 -11.706 1.00 95.12 89 LYS A C 1
ATOM 678 O O . LYS A 1 89 ? 11.836 15.309 -12.528 1.00 95.12 89 LYS A O 1
ATOM 683 N N . GLY A 1 90 ? 12.363 14.824 -10.398 1.00 95.56 90 GLY A N 1
ATOM 684 C CA . GLY A 1 90 ? 11.576 15.864 -9.744 1.00 95.56 90 GLY A CA 1
ATOM 685 C C . GLY A 1 90 ? 10.106 15.492 -9.529 1.00 95.56 90 GLY A C 1
ATOM 686 O O . GLY A 1 90 ? 9.575 14.540 -10.104 1.00 95.56 90 GLY A O 1
ATOM 687 N N . HIS A 1 91 ? 9.420 16.307 -8.735 1.00 94.75 91 HIS A N 1
ATOM 688 C CA . HIS A 1 91 ? 8.006 16.147 -8.393 1.00 94.75 91 HIS A CA 1
ATOM 689 C C . HIS A 1 91 ? 7.061 16.307 -9.588 1.00 94.75 91 HIS A C 1
ATOM 691 O O . HIS A 1 91 ? 7.365 16.992 -10.570 1.00 94.75 91 HIS A O 1
ATOM 697 N N . SER A 1 92 ? 5.898 15.663 -9.510 1.00 94.31 92 SER A N 1
ATOM 698 C CA . SER A 1 92 ? 4.778 15.885 -10.429 1.00 94.31 92 SER A CA 1
ATOM 699 C C . SER A 1 92 ? 3.500 15.289 -9.862 1.00 94.31 92 SER A C 1
ATOM 701 O O . SER A 1 92 ? 3.543 14.261 -9.194 1.00 94.31 92 SER A O 1
ATOM 703 N N . PHE A 1 93 ? 2.356 15.832 -10.284 1.00 91.06 93 PHE A N 1
ATOM 704 C CA . PHE A 1 93 ? 1.044 15.325 -9.881 1.00 91.06 93 PHE A CA 1
ATOM 705 C C . PHE A 1 93 ? 0.874 13.802 -10.031 1.00 91.06 93 PHE A C 1
ATOM 707 O O . PHE A 1 93 ? 0.198 13.196 -9.210 1.00 91.06 93 PHE A O 1
ATOM 714 N N . LEU A 1 94 ? 1.445 13.178 -11.071 1.00 93.06 94 LEU A N 1
ATOM 715 C CA . LEU A 1 94 ? 1.346 11.725 -11.244 1.00 93.06 94 LEU A CA 1
ATOM 716 C C . LEU A 1 94 ? 2.354 10.966 -10.381 1.00 93.06 94 LEU A C 1
ATOM 718 O O . LEU A 1 94 ? 1.953 10.037 -9.692 1.00 93.06 94 LEU A O 1
ATOM 722 N N . ARG A 1 95 ? 3.632 11.364 -10.379 1.00 94.56 95 ARG A N 1
ATOM 723 C CA . ARG A 1 95 ? 4.659 10.650 -9.605 1.00 94.56 95 ARG A CA 1
ATOM 724 C C . ARG A 1 95 ? 4.405 10.721 -8.100 1.00 94.56 95 ARG A C 1
ATOM 726 O O . ARG A 1 95 ? 4.486 9.699 -7.429 1.00 94.56 95 ARG A O 1
ATOM 733 N N . ASP A 1 96 ? 4.005 11.888 -7.601 1.00 94.06 96 ASP A N 1
ATOM 734 C CA . ASP A 1 96 ? 3.793 12.119 -6.169 1.00 94.06 96 ASP A CA 1
ATOM 735 C C . ASP A 1 96 ? 2.611 11.296 -5.608 1.00 94.06 96 ASP A C 1
ATOM 737 O O . ASP A 1 96 ? 2.526 11.084 -4.407 1.00 94.06 96 ASP A O 1
ATOM 741 N N . LYS A 1 97 ? 1.724 10.744 -6.456 1.00 94.31 97 LYS A N 1
ATOM 742 C CA . LYS A 1 97 ? 0.668 9.803 -6.020 1.00 94.31 97 LYS A CA 1
ATOM 743 C C . LYS A 1 97 ? 1.186 8.443 -5.562 1.00 94.31 97 LYS A C 1
ATOM 745 O O . LYS A 1 97 ? 0.425 7.686 -4.960 1.00 94.31 97 LYS A O 1
ATOM 750 N N . PHE A 1 98 ? 2.410 8.096 -5.941 1.00 96.25 98 PHE A N 1
ATOM 751 C CA . PHE A 1 98 ? 2.980 6.772 -5.714 1.00 96.25 98 PHE A CA 1
ATOM 752 C C . PHE A 1 98 ? 4.193 6.799 -4.785 1.00 96.25 98 PHE A C 1
ATOM 754 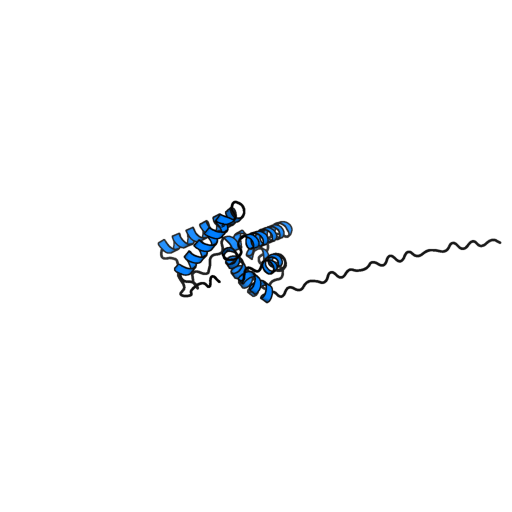O O . PHE A 1 98 ? 4.736 5.736 -4.493 1.00 96.25 98 PHE A O 1
ATOM 761 N N . GLY A 1 99 ? 4.614 7.988 -4.339 1.00 95.69 99 GLY A N 1
ATOM 762 C CA . GLY A 1 99 ? 5.674 8.133 -3.348 1.00 95.69 99 GLY A CA 1
ATOM 763 C C . GLY A 1 99 ? 5.318 7.442 -2.034 1.00 95.69 99 GLY A C 1
ATOM 764 O O . GLY A 1 99 ? 4.140 7.214 -1.729 1.00 95.69 99 GLY A O 1
ATOM 765 N N . THR A 1 100 ? 6.340 7.102 -1.251 1.00 97.06 100 THR A N 1
ATOM 766 C CA . THR A 1 100 ? 6.159 6.446 0.055 1.00 97.06 100 THR A CA 1
ATOM 767 C C . THR A 1 100 ? 5.211 7.233 0.952 1.00 97.06 100 THR A C 1
ATOM 769 O O . THR A 1 100 ? 4.357 6.637 1.601 1.00 97.06 100 THR A O 1
ATOM 772 N N . ASP A 1 101 ? 5.304 8.562 0.963 1.00 94.94 101 ASP A N 1
ATOM 773 C CA . ASP A 1 101 ? 4.403 9.429 1.721 1.00 94.94 101 ASP A CA 1
ATOM 774 C C . ASP A 1 101 ? 2.939 9.223 1.321 1.00 94.94 101 ASP A C 1
ATOM 776 O O . ASP A 1 101 ? 2.097 8.995 2.189 1.00 94.94 101 ASP A O 1
ATOM 780 N N . SER A 1 102 ? 2.633 9.207 0.023 1.00 95.06 102 SER A N 1
ATOM 781 C CA . SER A 1 102 ? 1.270 9.019 -0.476 1.00 95.06 102 SER A CA 1
ATOM 782 C C . SER A 1 102 ? 0.740 7.603 -0.270 1.00 95.06 102 SER A C 1
ATOM 784 O O . SER A 1 102 ? -0.468 7.450 -0.099 1.00 95.06 102 SER A O 1
ATOM 786 N N . ILE A 1 103 ? 1.582 6.571 -0.345 1.00 96.69 103 ILE A N 1
ATOM 787 C CA . ILE A 1 103 ? 1.135 5.174 -0.220 1.00 96.69 103 ILE A CA 1
ATOM 788 C C . ILE A 1 103 ? 1.031 4.753 1.244 1.00 96.69 103 ILE A C 1
ATOM 790 O O . ILE A 1 103 ? 0.079 4.075 1.619 1.00 96.69 103 ILE A O 1
ATOM 794 N N . CYS A 1 104 ? 1.964 5.179 2.090 1.00 96.81 104 CYS A N 1
ATOM 795 C CA . CYS A 1 104 ? 1.991 4.793 3.499 1.00 96.81 104 CYS A CA 1
ATOM 796 C C . CYS A 1 104 ? 1.041 5.613 4.376 1.00 96.81 104 CYS A C 1
ATOM 798 O O . CYS A 1 104 ? 0.608 5.115 5.409 1.00 96.81 104 CYS A O 1
ATOM 800 N N . SER A 1 105 ? 0.676 6.833 3.964 1.00 93.94 105 SER A N 1
ATOM 801 C CA . SER A 1 105 ? -0.421 7.590 4.592 1.00 93.94 105 SER A CA 1
ATOM 802 C C . SER A 1 105 ? -1.804 7.193 4.063 1.00 93.94 105 SER A C 1
ATOM 804 O O . SER A 1 105 ? -2.826 7.637 4.590 1.00 93.94 105 SER A O 1
ATOM 806 N N . TYR A 1 106 ? -1.864 6.362 3.013 1.00 88.69 106 TYR A N 1
ATOM 807 C CA . TYR A 1 106 ? -3.135 5.930 2.457 1.00 88.69 106 TYR A CA 1
ATOM 808 C C . TYR A 1 106 ? -3.857 5.003 3.432 1.00 88.69 106 TYR A C 1
ATOM 810 O O . TYR A 1 106 ? -3.334 3.986 3.891 1.00 88.69 106 TYR A O 1
ATOM 818 N N . VAL A 1 107 ? -5.119 5.328 3.667 1.00 84.94 107 VAL A N 1
ATOM 819 C CA . VAL A 1 107 ? -6.075 4.475 4.356 1.00 84.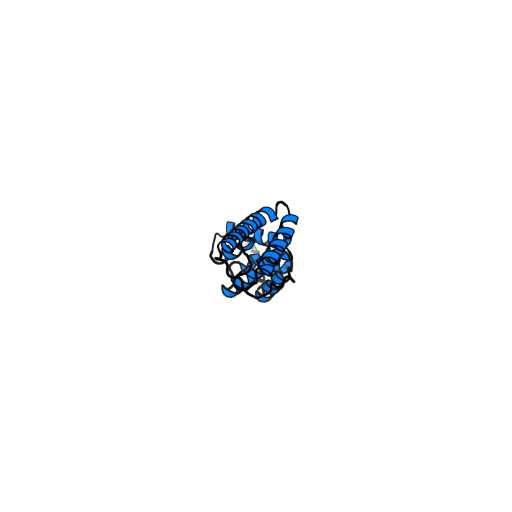94 107 VAL A CA 1
ATOM 820 C C . VAL A 1 107 ? -7.210 4.127 3.400 1.00 84.94 107 VAL A C 1
ATOM 822 O O . VAL A 1 107 ? -7.529 4.905 2.498 1.00 84.94 107 VAL A O 1
ATOM 825 N N . ILE A 1 108 ? -7.839 2.966 3.593 1.00 90.69 108 ILE A N 1
ATOM 826 C CA . ILE A 1 108 ? -9.017 2.603 2.798 1.00 90.69 108 ILE A CA 1
ATOM 827 C C . ILE A 1 108 ? -10.126 3.646 3.000 1.00 90.69 108 ILE A C 1
ATOM 829 O O . ILE A 1 108 ? -10.265 4.199 4.095 1.00 90.69 108 ILE A O 1
ATOM 833 N N . ASP A 1 109 ? -10.904 3.926 1.951 1.00 90.44 109 ASP A N 1
ATOM 834 C CA . ASP A 1 109 ? -11.926 4.975 1.993 1.00 90.44 109 ASP A CA 1
ATOM 835 C C . ASP A 1 109 ? -12.985 4.660 3.057 1.00 90.44 109 ASP A C 1
ATOM 837 O O . ASP A 1 109 ? -13.781 3.728 2.926 1.00 90.44 109 ASP A O 1
ATOM 841 N N . SER A 1 110 ? -12.997 5.463 4.120 1.00 92.06 110 SER A N 1
ATOM 842 C CA . SER A 1 110 ? -13.949 5.326 5.223 1.00 92.06 110 SER A CA 1
ATOM 843 C C . SER A 1 110 ? -15.398 5.561 4.796 1.00 92.06 110 SER A C 1
ATOM 845 O O . SER A 1 110 ? -16.299 5.063 5.462 1.00 92.06 110 SER A O 1
ATOM 847 N N . ASN A 1 111 ? -15.658 6.260 3.685 1.00 93.31 111 ASN A N 1
ATOM 848 C CA . ASN A 1 111 ? -17.019 6.431 3.166 1.00 93.31 111 ASN A CA 1
ATOM 849 C C . ASN A 1 111 ? -17.542 5.176 2.454 1.00 93.31 111 ASN A C 1
ATOM 851 O O . ASN A 1 111 ? -18.756 5.005 2.350 1.00 93.31 111 ASN A O 1
ATOM 855 N N . GLU A 1 112 ? -16.648 4.321 1.958 1.00 94.94 112 GLU A N 1
ATOM 856 C CA . GLU A 1 112 ? -16.988 3.072 1.273 1.00 94.94 112 GLU A CA 1
ATOM 857 C C . GLU A 1 112 ? -17.040 1.910 2.269 1.00 94.94 112 GLU A C 1
ATOM 859 O O . GLU A 1 112 ? -18.049 1.204 2.370 1.00 94.94 112 GLU A O 1
ATOM 864 N N . TYR A 1 113 ? -15.979 1.764 3.064 1.00 96.19 113 TYR A N 1
ATOM 865 C CA . TYR A 1 113 ? -15.791 0.628 3.954 1.00 96.19 113 TYR A CA 1
ATOM 866 C C . TYR A 1 113 ? -16.257 0.900 5.375 1.00 96.19 113 TYR A C 1
ATOM 868 O O . TYR A 1 113 ? -16.160 2.009 5.908 1.00 96.19 113 TYR A O 1
ATOM 876 N N . ASP A 1 114 ? -16.728 -0.159 6.022 1.00 96.88 114 ASP A N 1
ATOM 877 C CA . ASP A 1 114 ? -17.103 -0.086 7.419 1.00 96.88 114 ASP A CA 1
ATOM 878 C C . ASP A 1 114 ? -15.891 0.054 8.356 1.00 96.88 114 ASP A C 1
ATOM 880 O O . ASP A 1 114 ? -14.738 -0.267 8.041 1.00 96.88 114 ASP A O 1
ATOM 884 N N . ARG A 1 115 ? -16.178 0.525 9.571 1.00 96.75 115 ARG A N 1
ATOM 885 C CA . ARG A 1 115 ? -15.176 0.751 10.617 1.00 96.75 115 ARG A CA 1
ATOM 886 C C . ARG A 1 115 ? -14.344 -0.495 10.928 1.00 96.75 115 ARG A C 1
ATOM 888 O O . ARG A 1 115 ? -13.150 -0.400 11.204 1.00 96.75 115 ARG A O 1
ATOM 895 N N . GLU A 1 116 ? -14.974 -1.668 10.940 1.00 97.19 116 GLU A N 1
ATOM 896 C CA . GLU A 1 116 ? -14.289 -2.924 11.249 1.00 97.19 116 GLU A CA 1
ATOM 897 C C . GLU A 1 116 ? -13.236 -3.249 10.184 1.00 97.19 116 GLU A C 1
ATOM 899 O O . GLU A 1 116 ? -12.096 -3.581 10.520 1.00 97.19 116 GLU A O 1
ATOM 904 N N . SER A 1 117 ? -13.595 -3.108 8.908 1.00 97.06 117 SER A N 1
ATOM 905 C CA . SER A 1 117 ? -12.694 -3.327 7.779 1.00 97.06 117 SER A CA 1
ATOM 906 C C . SER A 1 117 ? -11.526 -2.352 7.805 1.00 97.06 117 SER A C 1
ATOM 908 O O . SER A 1 117 ? -10.383 -2.781 7.651 1.00 97.06 117 SER A O 1
ATOM 910 N N . PHE A 1 118 ? -11.795 -1.076 8.092 1.00 95.75 118 PHE A N 1
ATOM 911 C CA . PHE A 1 118 ? -10.770 -0.045 8.242 1.00 95.75 118 PHE A CA 1
ATOM 912 C C . PHE A 1 118 ? -9.730 -0.420 9.305 1.00 95.75 118 PHE A C 1
ATOM 914 O O . PHE A 1 118 ? -8.530 -0.490 9.028 1.00 95.75 118 PHE A O 1
ATOM 921 N N . LEU A 1 119 ? -10.183 -0.742 10.520 1.00 96.00 119 LEU A N 1
ATOM 922 C CA . LEU A 1 119 ? -9.283 -1.096 11.622 1.00 96.00 119 LEU A CA 1
ATOM 923 C C . LEU A 1 119 ? -8.514 -2.388 11.351 1.00 96.00 119 LEU A C 1
ATOM 925 O O . LEU A 1 119 ? -7.347 -2.516 11.725 1.00 96.00 119 LEU A O 1
ATOM 929 N N . LYS A 1 120 ? -9.159 -3.354 10.696 1.00 96.25 120 LYS A N 1
ATOM 930 C CA . LYS A 1 120 ? -8.534 -4.626 10.336 1.00 96.25 120 LYS A CA 1
ATOM 931 C C . LYS A 1 120 ? -7.480 -4.458 9.243 1.00 96.25 120 LYS A C 1
ATOM 933 O O . LYS A 1 120 ? -6.445 -5.119 9.324 1.00 96.25 120 LYS A O 1
ATOM 938 N N . PHE A 1 121 ? -7.708 -3.583 8.263 1.00 95.25 121 PHE A N 1
ATOM 939 C CA . PHE A 1 121 ? -6.710 -3.214 7.256 1.00 95.25 121 PHE A CA 1
ATOM 940 C C . PHE A 1 121 ? -5.464 -2.645 7.924 1.00 95.25 121 PHE A C 1
ATOM 942 O O . PHE A 1 121 ? -4.377 -3.201 7.767 1.00 95.25 121 PHE A O 1
ATOM 949 N N . TYR A 1 122 ? -5.649 -1.623 8.760 1.00 95.44 122 TYR A N 1
ATOM 950 C CA . TYR A 1 122 ? -4.557 -1.006 9.503 1.00 95.44 122 TYR A CA 1
ATOM 951 C C . TYR A 1 122 ? -3.800 -2.020 10.371 1.00 95.44 122 TYR A C 1
ATOM 953 O O . TYR A 1 122 ? -2.579 -2.119 10.292 1.00 95.44 122 TYR A O 1
ATOM 961 N N . SER A 1 123 ? -4.513 -2.841 11.149 1.00 95.88 123 SER A N 1
ATOM 962 C CA . SER A 1 123 ? -3.885 -3.854 12.005 1.00 95.88 123 SER A CA 1
ATOM 963 C C . SER A 1 123 ? -3.028 -4.844 11.208 1.00 95.88 123 SER A C 1
ATOM 965 O O . SER A 1 123 ? -1.926 -5.184 11.642 1.00 95.88 123 SER A O 1
ATOM 967 N N . LYS A 1 124 ? -3.491 -5.284 10.031 1.00 95.81 124 LYS A N 1
ATOM 968 C CA . LYS A 1 124 ? -2.712 -6.163 9.148 1.00 95.81 124 LYS A CA 1
ATOM 969 C C . LYS A 1 124 ? -1.475 -5.469 8.584 1.00 95.81 124 LYS A C 1
ATOM 971 O O . LYS A 1 124 ? -0.397 -6.061 8.612 1.00 95.81 124 LYS A O 1
ATOM 976 N N . ALA A 1 125 ? -1.628 -4.240 8.094 1.00 95.12 125 ALA A N 1
ATOM 977 C CA . ALA A 1 125 ? -0.528 -3.456 7.542 1.00 95.12 125 ALA A CA 1
ATOM 978 C C . ALA A 1 125 ? 0.556 -3.221 8.591 1.00 95.12 125 ALA A C 1
ATOM 980 O O . ALA A 1 125 ? 1.710 -3.579 8.365 1.00 95.12 125 ALA A O 1
ATOM 981 N N . ARG A 1 126 ? 0.161 -2.750 9.777 1.00 96.75 126 ARG A N 1
ATOM 982 C CA . ARG A 1 126 ? 1.045 -2.557 10.925 1.00 96.75 126 ARG A CA 1
ATOM 983 C C . ARG A 1 126 ? 1.842 -3.815 11.255 1.00 96.75 126 ARG A C 1
ATOM 985 O O . ARG A 1 126 ? 3.068 -3.775 11.255 1.00 96.75 126 ARG A O 1
ATOM 992 N N . LEU A 1 127 ? 1.162 -4.946 11.463 1.00 96.81 127 LEU A N 1
ATOM 993 C CA . LEU A 1 127 ? 1.815 -6.214 11.809 1.00 96.81 127 LEU A CA 1
ATOM 994 C C . LEU A 1 127 ? 2.832 -6.666 10.759 1.00 96.81 127 LEU A C 1
ATOM 996 O O . LEU A 1 127 ? 3.834 -7.293 11.101 1.00 96.81 127 LEU A O 1
ATOM 1000 N N . ASN A 1 128 ? 2.569 -6.418 9.477 1.00 96.50 128 ASN A N 1
ATOM 1001 C CA . ASN A 1 128 ? 3.490 -6.820 8.422 1.00 96.50 128 ASN A CA 1
ATOM 1002 C C . ASN A 1 128 ? 4.636 -5.822 8.232 1.00 96.50 128 ASN A C 1
ATOM 1004 O O . ASN A 1 128 ? 5.765 -6.260 8.020 1.00 96.50 128 ASN A O 1
ATOM 1008 N N . LEU A 1 129 ? 4.391 -4.521 8.391 1.00 97.12 129 LEU A N 1
ATOM 1009 C CA . LEU A 1 129 ? 5.429 -3.488 8.391 1.00 97.12 129 LEU A CA 1
ATOM 1010 C C . LEU A 1 129 ? 6.409 -3.682 9.552 1.00 97.12 129 LEU A C 1
ATOM 1012 O O . LEU A 1 129 ? 7.619 -3.680 9.324 1.00 97.12 129 LEU A O 1
ATOM 1016 N N . GLU A 1 130 ? 5.915 -3.961 10.762 1.00 97.62 130 GLU A N 1
ATOM 1017 C CA . GLU A 1 130 ? 6.743 -4.244 11.945 1.00 97.62 130 GLU A CA 1
ATOM 1018 C C . GLU A 1 130 ? 7.725 -5.406 11.697 1.00 97.62 130 GLU A C 1
ATOM 1020 O O . GLU A 1 130 ? 8.894 -5.331 12.080 1.00 97.62 130 GLU A O 1
ATOM 1025 N N . LYS A 1 131 ? 7.304 -6.457 10.977 1.00 97.62 131 LYS A N 1
ATOM 1026 C CA . LYS A 1 131 ? 8.167 -7.608 10.632 1.00 97.62 131 LYS A CA 1
ATOM 1027 C C . LYS A 1 131 ? 9.320 -7.255 9.694 1.00 97.62 131 LYS A C 1
ATOM 1029 O O . LYS A 1 131 ? 10.283 -8.014 9.619 1.00 97.62 131 LYS A O 1
ATOM 1034 N N . THR A 1 132 ? 9.234 -6.141 8.970 1.00 97.00 132 THR A N 1
ATOM 1035 C CA . THR A 1 132 ? 10.310 -5.691 8.072 1.00 97.00 132 THR A CA 1
ATOM 1036 C C . THR A 1 132 ? 11.393 -4.874 8.788 1.00 97.00 132 THR A C 1
ATOM 1038 O O . THR A 1 132 ? 12.404 -4.528 8.173 1.00 97.00 132 THR A O 1
ATOM 1041 N N . GLY A 1 133 ? 11.222 -4.592 10.087 1.00 96.56 133 GLY A N 1
ATOM 1042 C CA . GLY A 1 133 ? 12.184 -3.846 10.898 1.00 96.56 133 GLY A CA 1
ATOM 1043 C C . GLY A 1 133 ? 12.375 -2.410 10.405 1.00 96.56 133 GLY A C 1
ATOM 1044 O O . GLY A 1 133 ? 11.417 -1.741 10.021 1.00 96.56 133 GLY A O 1
ATOM 1045 N N . GLU A 1 134 ? 13.626 -1.944 10.377 1.00 95.88 134 GLU A N 1
ATOM 1046 C CA . GLU A 1 134 ? 13.975 -0.571 9.972 1.00 95.88 134 GLU A CA 1
ATOM 1047 C C . GLU A 1 134 ? 13.469 -0.195 8.572 1.00 95.88 134 GLU A C 1
ATOM 1049 O O . GLU A 1 134 ? 13.185 0.971 8.317 1.00 95.88 134 GLU A O 1
ATOM 1054 N N . LYS A 1 135 ? 13.301 -1.173 7.670 1.00 94.38 135 LYS A N 1
ATOM 1055 C CA . LYS A 1 135 ? 12.802 -0.922 6.311 1.00 94.38 135 LYS A CA 1
ATOM 1056 C C . LYS A 1 135 ? 11.353 -0.421 6.308 1.00 94.38 135 LYS A C 1
ATOM 1058 O O . LYS A 1 135 ? 11.014 0.444 5.510 1.00 94.38 135 LYS A O 1
ATOM 1063 N N . GLY A 1 136 ? 10.500 -0.972 7.170 1.00 96.31 136 GLY A N 1
ATOM 1064 C CA . GLY A 1 136 ? 9.079 -0.616 7.236 1.00 96.31 136 GLY A CA 1
ATOM 1065 C C . GLY A 1 136 ? 8.770 0.506 8.211 1.00 96.31 136 GLY A C 1
ATOM 1066 O O . GLY A 1 136 ? 7.676 1.058 8.146 1.00 96.31 136 GLY A O 1
ATOM 1067 N N . LYS A 1 137 ? 9.715 0.861 9.090 1.00 97.00 137 LYS A N 1
ATOM 1068 C CA . LYS A 1 137 ? 9.527 1.879 10.128 1.00 97.00 137 LYS A CA 1
ATOM 1069 C C . LYS A 1 137 ? 8.991 3.214 9.579 1.00 97.00 137 LYS A C 1
ATOM 1071 O O . LYS A 1 137 ? 7.985 3.667 10.110 1.00 97.00 137 LYS A O 1
ATOM 1076 N N . PRO A 1 138 ? 9.543 3.812 8.502 1.00 96.06 138 PRO A N 1
ATOM 1077 C CA . PRO A 1 138 ? 9.022 5.086 7.998 1.00 96.06 138 PRO A CA 1
ATOM 1078 C C . PRO A 1 138 ? 7.573 4.986 7.505 1.00 96.06 138 PRO A C 1
ATOM 1080 O O . PRO A 1 138 ? 6.763 5.875 7.748 1.00 96.06 138 PRO A O 1
ATOM 1083 N N . CYS A 1 139 ? 7.236 3.881 6.837 1.00 97.19 139 CYS A N 1
ATOM 1084 C CA . CYS A 1 139 ? 5.886 3.632 6.343 1.00 97.19 139 CYS A CA 1
ATOM 1085 C C . CYS A 1 139 ? 4.898 3.417 7.500 1.00 97.19 139 CYS A C 1
ATOM 1087 O O . CYS A 1 139 ? 3.777 3.915 7.461 1.00 97.19 139 CYS A O 1
ATOM 1089 N N . LEU A 1 140 ? 5.336 2.715 8.551 1.00 96.94 140 LEU A N 1
ATOM 1090 C CA . LEU A 1 140 ? 4.559 2.521 9.770 1.00 96.94 140 LEU A CA 1
ATOM 1091 C C . LEU A 1 140 ? 4.288 3.848 10.488 1.00 96.94 140 LEU A C 1
ATOM 1093 O O . LEU A 1 140 ? 3.148 4.094 10.859 1.00 96.94 140 LEU A O 1
ATOM 1097 N N . ASP A 1 141 ? 5.297 4.710 10.636 1.00 97.69 141 ASP A N 1
ATOM 1098 C CA . ASP A 1 141 ? 5.148 6.008 11.307 1.00 97.69 141 ASP A CA 1
ATOM 1099 C C . ASP A 1 141 ? 4.118 6.902 10.579 1.00 97.69 141 ASP A C 1
ATOM 1101 O O . ASP A 1 141 ? 3.278 7.542 11.215 1.00 97.69 141 ASP A O 1
ATOM 1105 N N . LEU A 1 142 ? 4.134 6.907 9.239 1.00 97.69 142 LEU A N 1
ATOM 1106 C CA . LEU A 1 142 ? 3.148 7.623 8.416 1.00 97.69 142 LEU A CA 1
ATOM 1107 C C . LEU A 1 142 ? 1.736 7.055 8.585 1.00 97.69 142 LEU A C 1
ATOM 1109 O O . LEU A 1 142 ? 0.781 7.808 8.777 1.00 97.69 142 LEU A O 1
ATOM 1113 N N . MET A 1 143 ? 1.610 5.731 8.542 1.00 96.00 143 MET A N 1
ATOM 1114 C CA . MET A 1 143 ? 0.325 5.054 8.672 1.00 96.00 143 MET A CA 1
ATOM 1115 C C . MET A 1 143 ? -0.292 5.255 10.060 1.00 96.00 143 MET A C 1
ATOM 1117 O O . MET A 1 143 ? -1.491 5.514 10.168 1.00 96.00 143 MET A O 1
ATOM 1121 N N . ASP A 1 144 ? 0.524 5.166 11.113 1.00 96.75 144 ASP A N 1
ATOM 1122 C CA . ASP A 1 144 ? 0.109 5.413 12.495 1.00 96.75 144 ASP A CA 1
ATOM 1123 C C . ASP A 1 144 ? -0.419 6.844 12.642 1.00 96.75 144 ASP A C 1
ATOM 1125 O O . ASP A 1 144 ? -1.528 7.031 13.143 1.00 96.75 144 ASP A O 1
ATOM 1129 N N . SER A 1 145 ? 0.300 7.838 12.108 1.00 96.81 145 SER A N 1
ATOM 1130 C CA . SER A 1 145 ? -0.147 9.237 12.112 1.00 96.81 145 SER A CA 1
ATOM 1131 C C . SER A 1 145 ? -1.507 9.420 11.424 1.00 96.81 145 SER A C 1
ATOM 1133 O O . SER A 1 145 ? -2.385 10.092 11.966 1.00 96.81 145 SER A O 1
ATOM 1135 N N . SER A 1 146 ? -1.707 8.828 10.243 1.00 95.00 146 SER A N 1
ATOM 1136 C CA . SER A 1 146 ? -2.971 8.945 9.500 1.00 95.00 146 SER A CA 1
ATOM 1137 C C . SER A 1 146 ? -4.142 8.272 10.219 1.00 95.00 146 SER A C 1
ATOM 1139 O O . SER A 1 146 ? -5.257 8.796 10.242 1.00 95.00 146 SER A O 1
ATOM 1141 N N . VAL A 1 147 ? -3.912 7.115 10.842 1.00 95.56 147 VAL A N 1
ATOM 1142 C CA . VAL A 1 147 ? -4.960 6.414 11.593 1.00 95.56 147 VAL A CA 1
ATOM 1143 C C . VAL A 1 147 ? -5.278 7.125 12.905 1.00 95.56 147 VAL A C 1
ATOM 1145 O O . VAL A 1 147 ? -6.449 7.206 13.274 1.00 95.56 147 VAL A O 1
ATOM 1148 N N . GLU A 1 148 ? -4.287 7.681 13.599 1.00 96.19 148 GLU A N 1
ATOM 1149 C CA . GLU A 1 148 ? -4.511 8.480 14.808 1.00 96.19 148 GLU A CA 1
ATOM 1150 C C . GLU A 1 148 ? -5.429 9.678 14.547 1.00 96.19 148 GLU A C 1
ATOM 1152 O O . GLU A 1 148 ? -6.348 9.920 15.338 1.00 96.19 148 GLU A O 1
ATOM 1157 N N . GLU A 1 149 ? -5.237 10.377 13.425 1.00 95.19 149 GLU A N 1
ATOM 1158 C CA . GLU A 1 149 ? -6.112 11.471 12.992 1.00 95.19 149 GLU A CA 1
ATOM 1159 C C . GLU A 1 149 ? -7.555 10.988 12.799 1.00 95.19 149 GLU A C 1
ATOM 1161 O O . GLU A 1 149 ? -8.481 11.547 13.388 1.00 95.19 149 GLU A O 1
ATOM 1166 N N . ILE A 1 150 ? -7.756 9.883 12.082 1.00 94.69 150 ILE A N 1
ATOM 1167 C CA . ILE A 1 150 ? -9.093 9.323 11.827 1.00 94.69 150 ILE A CA 1
ATOM 1168 C C . ILE A 1 150 ? -9.783 8.874 13.116 1.00 94.69 150 ILE A C 1
ATOM 1170 O O . ILE A 1 150 ? -10.968 9.138 13.329 1.00 94.69 150 ILE A O 1
ATOM 1174 N N . ILE A 1 151 ? -9.052 8.226 14.023 1.00 94.88 151 ILE A N 1
ATOM 1175 C CA . ILE A 1 151 ? -9.587 7.832 15.332 1.00 94.88 151 ILE A CA 1
ATOM 1176 C C . ILE A 1 151 ? -9.926 9.059 16.180 1.00 94.88 151 ILE A C 1
ATOM 1178 O O . ILE A 1 151 ? -10.899 9.042 16.943 1.00 94.88 151 ILE A O 1
ATOM 1182 N N . TYR A 1 152 ? -9.139 10.128 16.080 1.00 96.81 152 TYR A N 1
ATOM 1183 C CA . TYR A 1 152 ? -9.453 11.388 16.735 1.00 96.81 152 TYR A CA 1
ATOM 1184 C C . TYR A 1 152 ? -10.741 11.998 16.169 1.00 96.81 152 TYR A C 1
ATOM 1186 O O . TYR A 1 152 ? -11.645 12.319 16.943 1.00 96.81 152 TYR A O 1
ATOM 1194 N N . GLU A 1 153 ? -10.874 12.095 14.847 1.00 95.88 153 GLU A N 1
ATOM 1195 C CA . GLU A 1 153 ? -12.083 12.592 14.183 1.00 95.88 153 GLU A CA 1
ATOM 1196 C C . GLU A 1 153 ? -13.319 11.745 14.504 1.00 95.88 153 GLU A C 1
ATOM 1198 O O . GLU A 1 153 ? -14.411 12.287 14.707 1.00 95.88 153 GLU A O 1
ATOM 1203 N N . GLU A 1 154 ? -13.155 10.427 14.638 1.00 95.12 154 GLU A N 1
ATOM 1204 C CA . GLU A 1 154 ? -14.227 9.519 15.041 1.00 95.12 154 GLU A CA 1
ATOM 1205 C C . GLU A 1 154 ? -14.730 9.864 16.443 1.00 95.12 154 GLU A C 1
ATOM 1207 O O . GLU A 1 154 ? -15.936 9.995 16.654 1.00 95.12 154 GLU A O 1
ATOM 1212 N N . LYS A 1 155 ? -13.820 10.083 17.399 1.00 96.25 155 LYS A N 1
ATOM 1213 C CA . LYS A 1 155 ? -14.183 10.493 18.767 1.00 96.25 155 LYS A CA 1
ATOM 1214 C C . LYS A 1 155 ? -14.903 11.841 18.801 1.00 96.25 155 LYS A C 1
ATOM 1216 O O . LYS A 1 155 ? -15.674 12.087 19.724 1.00 96.25 155 LYS A O 1
ATOM 1221 N N . GLN A 1 156 ? -14.661 12.704 17.814 1.00 97.12 156 GLN A N 1
ATOM 1222 C CA . GLN A 1 156 ? -15.372 13.974 17.647 1.00 97.12 156 GLN A CA 1
ATOM 1223 C C . GLN A 1 156 ? -16.711 13.829 16.900 1.00 97.12 156 GLN A C 1
ATOM 1225 O O . GLN A 1 156 ? -17.387 14.831 16.676 1.00 97.12 156 GLN A O 1
ATOM 1230 N N . GLY A 1 157 ? -17.096 12.616 16.486 1.00 95.06 157 GLY A N 1
ATOM 1231 C CA . GLY A 1 157 ? -18.305 12.366 15.698 1.00 95.06 157 GLY A CA 1
ATOM 1232 C C . GLY A 1 157 ? -18.240 12.918 14.270 1.00 95.06 157 GLY A C 1
ATOM 1233 O O . GLY A 1 157 ? -19.283 13.167 13.669 1.00 95.06 157 GLY A O 1
ATOM 1234 N N . LYS A 1 158 ? -17.033 13.156 13.739 1.00 94.88 158 LYS A N 1
ATOM 1235 C CA . LYS A 1 158 ? -16.814 13.721 12.395 1.00 94.88 158 LYS A CA 1
ATOM 1236 C C . LYS A 1 158 ? -16.644 12.655 11.316 1.00 94.88 158 LYS A C 1
ATOM 1238 O O . LYS A 1 158 ? -16.880 12.947 10.145 1.00 94.88 158 LYS A O 1
ATOM 1243 N N . MET A 1 159 ? -16.277 11.436 11.707 1.00 94.19 159 MET A N 1
ATOM 1244 C CA . MET A 1 159 ? -16.116 10.329 10.770 1.00 94.19 159 MET A CA 1
ATOM 1245 C C . MET A 1 159 ? -17.457 9.794 10.286 1.00 94.19 159 MET A C 1
ATOM 1247 O O . MET A 1 159 ? -18.402 9.618 11.058 1.00 94.19 159 MET A O 1
ATOM 1251 N N . LYS A 1 160 ? -17.503 9.488 8.992 1.00 94.06 160 LYS A N 1
ATOM 1252 C CA . LYS A 1 160 ? -18.552 8.686 8.371 1.00 94.06 160 LYS A CA 1
ATOM 1253 C C . LYS A 1 160 ? -17.958 7.331 8.032 1.00 94.06 160 LYS A C 1
ATOM 1255 O O . LYS A 1 160 ? -16.823 7.263 7.577 1.00 94.06 160 LYS A O 1
ATOM 1260 N N . TRP A 1 161 ? -18.742 6.290 8.269 1.00 96.38 161 TRP A N 1
ATOM 1261 C CA . TRP A 1 161 ? -18.381 4.922 7.937 1.00 96.38 161 TRP A CA 1
ATOM 1262 C C . TRP A 1 161 ? -19.315 4.415 6.850 1.00 96.38 161 TRP A C 1
ATOM 1264 O O . TRP A 1 161 ? -20.531 4.621 6.935 1.00 96.38 161 TRP A O 1
ATOM 1274 N N . GLY A 1 162 ? -18.742 3.764 5.849 1.00 96.94 162 GLY A N 1
ATOM 1275 C CA . GLY A 1 162 ? -19.482 3.034 4.842 1.00 96.94 162 GLY A CA 1
ATOM 1276 C C . GLY A 1 162 ? -20.054 1.731 5.392 1.00 96.94 162 GLY A C 1
ATOM 1277 O O . GLY A 1 162 ? -20.093 1.484 6.603 1.00 96.94 162 GLY A O 1
ATOM 1278 N N . VAL A 1 163 ? -20.525 0.892 4.477 1.00 97.50 163 VAL A N 1
ATOM 1279 C CA . VAL A 1 163 ? -21.187 -0.383 4.802 1.00 97.50 163 VAL A CA 1
ATOM 1280 C C . VAL A 1 163 ? -20.503 -1.582 4.161 1.00 97.50 163 VAL A C 1
ATOM 1282 O O . VAL A 1 163 ? -20.803 -2.718 4.530 1.00 97.50 163 VAL A O 1
ATOM 1285 N N . GLU A 1 164 ? -19.588 -1.345 3.221 1.00 97.25 164 GLU A N 1
ATOM 1286 C CA . GLU A 1 164 ? -18.910 -2.413 2.507 1.00 97.25 164 GLU A CA 1
ATOM 1287 C C . GLU A 1 164 ? -17.829 -3.057 3.376 1.00 97.25 164 GLU A C 1
ATOM 1289 O O . GLU A 1 164 ? -17.222 -2.435 4.256 1.00 97.25 164 GLU A O 1
ATOM 1294 N N . LYS A 1 165 ? -17.576 -4.338 3.111 1.00 96.75 165 LYS A N 1
ATOM 1295 C CA . LYS A 1 165 ? -16.483 -5.085 3.735 1.00 96.75 165 LYS A CA 1
ATOM 1296 C C . LYS A 1 165 ? -15.274 -5.074 2.813 1.00 96.75 165 LYS A C 1
ATOM 1298 O O . LYS A 1 165 ? -15.398 -5.353 1.624 1.00 96.75 165 LYS A O 1
ATOM 1303 N N . TYR A 1 166 ? -14.098 -4.810 3.373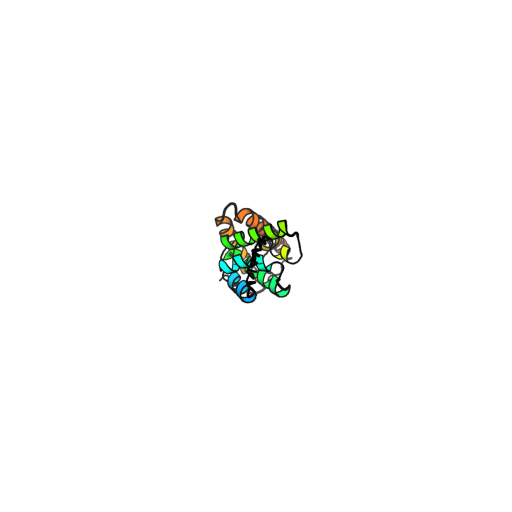 1.00 94.12 166 TYR A N 1
ATOM 1304 C CA . TYR A 1 166 ? -12.860 -4.846 2.598 1.00 94.12 166 TYR A CA 1
ATOM 1305 C C . TYR A 1 166 ? -12.448 -6.289 2.282 1.00 94.12 166 TYR A C 1
ATOM 1307 O O . TYR A 1 166 ? -12.471 -7.164 3.157 1.00 94.12 166 TYR A O 1
ATOM 1315 N N . ALA A 1 167 ? -12.054 -6.529 1.034 1.00 91.31 167 ALA A N 1
ATOM 1316 C CA . ALA A 1 167 ? -11.521 -7.803 0.572 1.00 91.31 167 ALA A CA 1
ATOM 1317 C C . ALA A 1 167 ? -10.028 -7.887 0.929 1.00 91.31 167 ALA A C 1
ATOM 1319 O O . ALA A 1 167 ? -9.236 -7.041 0.533 1.00 91.31 167 ALA A O 1
ATOM 1320 N N . PHE A 1 168 ? -9.647 -8.867 1.750 1.00 86.25 168 PHE A N 1
ATOM 1321 C CA . PHE A 1 168 ? -8.277 -8.988 2.270 1.00 86.25 168 PHE A CA 1
ATOM 1322 C C . PHE A 1 168 ? -7.448 -10.089 1.594 1.00 86.25 168 PHE A C 1
ATOM 1324 O O . PHE A 1 168 ? -6.398 -10.461 2.131 1.00 86.25 168 PHE A O 1
ATOM 1331 N N . ASP A 1 169 ? -7.990 -10.684 0.542 1.00 73.44 169 ASP A N 1
ATOM 1332 C CA . ASP A 1 169 ? -7.405 -11.761 -0.249 1.00 73.44 169 ASP A CA 1
ATOM 1333 C C . ASP A 1 169 ? -6.496 -11.255 -1.381 1.00 73.44 169 ASP A C 1
ATOM 1335 O O . ASP A 1 169 ? -6.542 -10.050 -1.730 1.00 73.44 169 ASP A O 1
#

Secondary structure (DSSP, 8-state):
--------------------------HHHHHHHHHTT-HHHHHHGGGTTTTS-HHHHHHHHHHHHHHHHHSHHHHHHHHHHHHHHHHHH---TTGGGSSHHHHHS----TTTB-HHHHHHHHHHHHHHHHHTGGGTHHHHHHHHHHHHHHHHHHHTT-----SBPPP--